Protein AF-A0A9P6G2Y2-F1 (afdb_monomer)

Mean predicted aligned error: 7.5 Å

Secondary structure (DSSP, 8-state):
---------EEEEEEEEES--HHHHHHHHHHTT-EEEEETTEEEEEEETT-HHHHHHHHHHTT-EEEEEEEE--TT--

Nearest PDB structures (foldseek):
  2f1f-assembly1_A  TM=5.961E-01  e=4.922E-02  Escherichia coli
  5ght-assembly1_A  TM=7.868E-01  e=3.165E-01  Thermococcus kodakarensis KOD1
  6nlq-assembly4_D  TM=6.546E-01  e=1.385E+00  Homo sapiens
  8avz-assembly2_B  TM=5.818E-01  e=8.287E-01  Bacillus subtilis subsp. subtilis str. 168
  3tzx-assembly1_A  TM=5.552E-01  e=4.998E+00  Mycobacterium tuberculosis

Foldseek 3Di:
DDDPPQQPWKKKKKKAADPDDLVQLCVLQVVQVWDWDDDDRIIITTHRPPCLVSSVVSSVVSVTGMDIDIDIDDPPPD

Sequence (78 aa):
MAAPRPFDGNSRCEVQGFKYSPPSVIECCLKHMGGSDFKKDTVFCKLPIGREGRFRKCVRDLGFATVVDCHYYDEDLE

Structure (mmCIF, N/CA/C/O backbone):
data_AF-A0A9P6G2Y2-F1
#
_entry.id   AF-A0A9P6G2Y2-F1
#
loop_
_atom_site.group_PDB
_atom_site.id
_atom_site.type_symbol
_atom_site.label_atom_id
_atom_site.label_alt_id
_atom_site.label_comp_id
_atom_site.label_asym_id
_atom_site.label_entity_id
_atom_site.label_seq_id
_atom_site.pdbx_PDB_ins_code
_atom_site.Cartn_x
_atom_site.Cartn_y
_atom_site.Cartn_z
_atom_site.occupancy
_atom_site.B_iso_or_equiv
_atom_site.auth_seq_id
_atom_site.auth_comp_id
_atom_site.auth_asym_id
_atom_site.auth_atom_id
_atom_site.pdbx_PDB_model_num
ATOM 1 N N . MET A 1 1 ? 12.311 -8.505 -34.045 1.00 37.22 1 MET A N 1
ATOM 2 C CA . MET A 1 1 ? 11.591 -8.918 -32.821 1.00 37.22 1 MET A CA 1
ATOM 3 C C . MET A 1 1 ? 12.044 -7.979 -31.720 1.00 37.22 1 MET A C 1
ATOM 5 O O . MET A 1 1 ? 13.206 -8.042 -31.347 1.00 37.22 1 MET A O 1
ATOM 9 N N . ALA A 1 2 ? 11.208 -7.024 -31.312 1.00 43.81 2 ALA A N 1
ATOM 10 C CA . ALA A 1 2 ? 11.553 -6.146 -30.198 1.00 43.81 2 ALA A CA 1
ATOM 11 C C . ALA A 1 2 ? 11.490 -6.981 -28.913 1.00 43.81 2 ALA A C 1
ATOM 13 O O . ALA A 1 2 ? 10.475 -7.629 -28.662 1.00 43.81 2 ALA A O 1
ATOM 14 N N . ALA A 1 3 ? 12.580 -7.023 -28.145 1.00 45.19 3 ALA A N 1
ATOM 15 C CA . ALA A 1 3 ? 12.529 -7.551 -26.788 1.00 45.19 3 ALA A CA 1
ATOM 16 C C . ALA A 1 3 ? 11.457 -6.763 -26.010 1.00 45.19 3 ALA A C 1
ATOM 18 O O . ALA A 1 3 ? 11.339 -5.555 -26.248 1.00 45.19 3 ALA A O 1
ATOM 19 N N . PRO A 1 4 ? 10.664 -7.395 -25.122 1.00 48.50 4 PRO A N 1
ATOM 20 C CA . PRO A 1 4 ? 9.805 -6.632 -24.229 1.00 48.50 4 PRO A CA 1
ATOM 21 C C . PRO A 1 4 ? 10.719 -5.660 -23.487 1.00 48.50 4 PRO A C 1
ATOM 23 O O . PRO A 1 4 ? 11.652 -6.095 -22.808 1.00 48.50 4 PRO A O 1
ATOM 26 N N . ARG A 1 5 ? 10.524 -4.352 -23.706 1.00 52.66 5 ARG A N 1
ATOM 27 C CA . ARG A 1 5 ? 11.262 -3.341 -22.953 1.00 52.66 5 ARG A CA 1
ATOM 28 C C . ARG A 1 5 ? 11.041 -3.690 -21.478 1.00 52.66 5 ARG A C 1
ATOM 30 O O . ARG A 1 5 ? 9.886 -3.934 -21.113 1.00 52.66 5 ARG A O 1
ATOM 37 N N . PRO A 1 6 ? 12.094 -3.811 -20.649 1.00 53.16 6 PRO A N 1
ATOM 38 C CA . PRO A 1 6 ? 11.864 -3.821 -19.214 1.00 53.16 6 PRO A CA 1
ATOM 39 C C . PRO A 1 6 ? 10.985 -2.602 -18.938 1.00 53.16 6 PRO A C 1
ATOM 41 O O . PRO A 1 6 ? 11.237 -1.536 -19.498 1.00 53.16 6 PRO A O 1
ATOM 44 N N . PHE A 1 7 ? 9.876 -2.791 -18.225 1.00 54.66 7 PHE A N 1
ATOM 45 C CA . PHE A 1 7 ? 9.023 -1.679 -17.834 1.00 54.66 7 PHE A CA 1
ATOM 46 C C . PHE A 1 7 ? 9.863 -0.796 -16.902 1.00 54.66 7 PHE A C 1
ATOM 48 O O . PHE A 1 7 ? 9.849 -0.988 -15.691 1.00 54.66 7 PHE A O 1
ATOM 55 N N . ASP A 1 8 ? 10.634 0.126 -17.478 1.00 59.22 8 ASP A N 1
ATOM 56 C CA . ASP A 1 8 ? 11.486 1.104 -16.789 1.00 59.22 8 ASP A CA 1
ATOM 57 C C . ASP A 1 8 ? 10.640 2.247 -16.198 1.00 59.22 8 ASP A C 1
ATOM 59 O O . ASP A 1 8 ? 11.132 3.319 -15.880 1.00 59.22 8 ASP A O 1
ATOM 63 N N . GLY A 1 9 ? 9.334 2.011 -16.058 1.00 72.50 9 GLY A N 1
ATOM 64 C CA . GLY A 1 9 ? 8.375 2.936 -15.488 1.00 72.50 9 GLY A CA 1
ATOM 65 C C . GLY A 1 9 ? 7.996 2.553 -14.063 1.00 72.50 9 GLY A C 1
ATOM 66 O O . GLY A 1 9 ? 8.066 1.395 -13.628 1.00 72.50 9 GLY A O 1
ATOM 67 N N . ASN A 1 10 ? 7.513 3.548 -13.333 1.00 82.50 10 ASN A N 1
ATOM 68 C CA . ASN A 1 10 ? 6.906 3.362 -12.029 1.00 82.50 10 ASN A CA 1
ATOM 69 C C . ASN A 1 10 ? 5.408 3.665 -12.094 1.00 82.50 10 ASN A C 1
ATOM 71 O 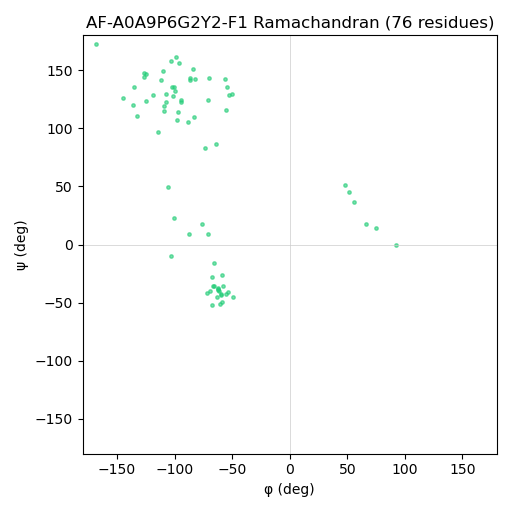O . ASN A 1 10 ? 4.964 4.623 -12.722 1.00 82.50 10 ASN A O 1
ATOM 75 N N . SER A 1 11 ? 4.627 2.879 -11.368 1.00 86.00 11 SER A N 1
ATOM 76 C CA . SER A 1 11 ? 3.262 3.222 -11.002 1.00 86.00 11 SER A CA 1
ATOM 77 C C . SER A 1 11 ? 3.269 4.038 -9.709 1.00 86.00 11 SER A C 1
ATOM 79 O O . SER A 1 11 ? 4.070 3.807 -8.801 1.00 86.00 11 SER A O 1
ATOM 81 N N . ARG A 1 12 ? 2.370 5.010 -9.600 1.00 88.88 12 ARG A N 1
ATOM 82 C CA . ARG A 1 12 ? 2.071 5.706 -8.351 1.00 88.88 12 ARG A CA 1
ATOM 83 C C . ARG A 1 12 ? 0.697 5.284 -7.882 1.00 88.88 12 ARG A C 1
ATOM 85 O O . ARG A 1 12 ? -0.303 5.572 -8.527 1.00 88.88 12 ARG A O 1
ATOM 92 N N . CYS A 1 13 ? 0.669 4.612 -6.747 1.00 88.81 13 CYS A N 1
ATOM 93 C CA . CYS A 1 13 ? -0.536 4.178 -6.086 1.00 88.81 13 CYS A CA 1
ATOM 94 C C . CYS A 1 13 ? -0.910 5.119 -4.946 1.00 88.81 13 CYS A C 1
ATOM 96 O O . CYS A 1 13 ? -0.077 5.455 -4.112 1.00 88.81 13 CYS A O 1
ATOM 98 N N . GLU A 1 14 ? -2.167 5.516 -4.893 1.00 91.75 14 GLU A N 1
ATOM 99 C CA . GLU A 1 14 ? -2.759 6.330 -3.846 1.00 91.75 14 GLU A CA 1
ATOM 100 C C . GLU A 1 14 ? -3.669 5.441 -3.006 1.00 91.75 14 GLU A C 1
ATOM 102 O O . GLU A 1 14 ? -4.588 4.797 -3.516 1.00 91.75 14 GLU A O 1
ATOM 107 N N . VAL A 1 15 ? -3.395 5.385 -1.706 1.00 90.56 15 VAL A N 1
ATOM 108 C CA . VAL A 1 15 ? -4.192 4.642 -0.737 1.00 90.56 15 VAL A CA 1
ATOM 109 C C . VAL A 1 15 ? -4.929 5.623 0.148 1.00 90.56 15 VAL A C 1
ATOM 111 O O . VAL A 1 15 ? -4.321 6.420 0.863 1.00 90.56 15 VAL A O 1
ATOM 114 N N . GLN A 1 16 ? -6.248 5.523 0.101 1.00 90.44 16 GLN A N 1
ATOM 115 C CA . GLN A 1 16 ? -7.174 6.295 0.918 1.00 90.44 16 GLN A CA 1
ATOM 116 C C . GLN A 1 16 ? -8.113 5.322 1.619 1.00 90.44 16 GLN A C 1
ATOM 118 O O . GLN A 1 16 ? -8.485 4.299 1.049 1.00 90.44 16 GLN A O 1
ATOM 123 N N . GLY A 1 17 ? -8.518 5.599 2.850 1.00 85.94 17 GLY A N 1
ATOM 124 C CA . GLY A 1 17 ? -9.409 4.700 3.574 1.00 85.94 17 GLY A CA 1
ATOM 125 C C . GLY A 1 17 ? -9.969 5.314 4.840 1.00 85.94 17 GLY A C 1
ATOM 126 O O . GLY A 1 17 ? -9.555 6.386 5.262 1.00 85.94 17 GLY A O 1
ATOM 127 N N . PHE A 1 18 ? -10.907 4.612 5.468 1.00 80.50 18 PHE A N 1
ATOM 128 C CA . PHE A 1 18 ? -11.469 5.012 6.756 1.00 80.50 18 PHE A CA 1
ATOM 129 C C . PHE A 1 18 ? -10.844 4.181 7.876 1.00 80.50 18 PHE A C 1
ATOM 131 O O . PHE A 1 18 ? -10.881 2.953 7.817 1.00 80.50 18 PHE A O 1
ATOM 138 N N . LYS A 1 19 ? -10.309 4.842 8.917 1.00 79.31 19 LYS A N 1
ATOM 139 C CA . LYS A 1 19 ? -9.681 4.179 10.082 1.00 79.31 19 LYS A CA 1
ATOM 140 C C . LYS A 1 19 ? -8.623 3.135 9.686 1.00 79.31 19 LYS A C 1
ATOM 142 O O . LYS A 1 19 ? -8.602 2.028 10.218 1.00 79.31 19 LYS A O 1
ATOM 147 N N . TYR A 1 20 ? -7.755 3.484 8.743 1.00 84.75 20 TYR A N 1
ATOM 148 C CA . TYR A 1 20 ? -6.602 2.660 8.389 1.00 84.75 20 TYR A CA 1
ATOM 149 C C . TYR A 1 20 ? -5.339 3.185 9.076 1.00 84.75 20 TYR A C 1
ATOM 151 O O . TYR A 1 20 ? -5.307 4.330 9.522 1.00 84.75 20 TYR A O 1
ATOM 159 N N . SER A 1 21 ? -4.305 2.350 9.169 1.00 88.50 21 SER A N 1
ATOM 160 C CA . SER A 1 21 ? -3.001 2.763 9.696 1.00 88.50 21 SER A CA 1
ATOM 161 C C . SER A 1 21 ? -2.049 3.091 8.542 1.00 88.50 21 SER A C 1
ATOM 163 O O . SER A 1 21 ? -1.544 2.160 7.906 1.00 88.50 21 SER A O 1
ATOM 165 N N . PRO A 1 22 ? -1.732 4.380 8.293 1.00 86.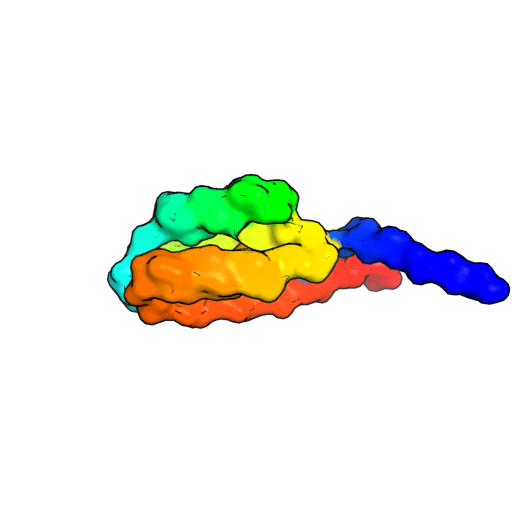44 22 PRO A N 1
ATOM 166 C CA . PRO A 1 22 ? -0.723 4.782 7.318 1.00 86.44 22 PRO A CA 1
ATOM 167 C C . PRO A 1 22 ? 0.617 4.041 7.438 1.00 86.44 22 PRO A C 1
ATOM 169 O O . PRO A 1 22 ? 1.101 3.584 6.405 1.00 86.44 22 PRO A O 1
ATOM 172 N N . PRO A 1 23 ? 1.215 3.841 8.638 1.00 89.88 23 PRO A N 1
ATOM 173 C CA . PRO A 1 23 ? 2.505 3.155 8.741 1.00 89.88 23 PRO A CA 1
ATOM 174 C C . PRO A 1 23 ? 2.454 1.715 8.219 1.00 89.88 23 PRO A C 1
ATOM 176 O O . PRO A 1 23 ? 3.352 1.301 7.495 1.00 89.88 23 PRO A O 1
ATOM 179 N N . SER A 1 24 ? 1.377 0.974 8.486 1.00 90.94 24 SER A N 1
ATOM 180 C CA . SER A 1 24 ? 1.226 -0.404 8.002 1.00 90.94 24 SER A CA 1
ATOM 181 C C . SER A 1 24 ? 1.096 -0.472 6.473 1.00 90.94 24 SER A C 1
ATOM 183 O O . SER A 1 24 ? 1.628 -1.379 5.835 1.00 90.94 24 SER A O 1
ATOM 185 N N . VAL A 1 25 ? 0.424 0.511 5.861 1.00 89.44 25 VAL A N 1
ATOM 186 C CA . VAL A 1 25 ? 0.339 0.630 4.394 1.00 89.44 25 VAL A CA 1
ATOM 187 C C . VAL A 1 25 ? 1.695 1.018 3.795 1.00 89.44 25 VAL A C 1
ATOM 189 O O . VAL A 1 25 ? 2.099 0.465 2.770 1.00 89.44 25 VAL A O 1
ATOM 192 N N . ILE A 1 26 ? 2.426 1.922 4.450 1.00 89.75 26 ILE A N 1
ATOM 193 C CA . ILE A 1 26 ? 3.788 2.314 4.070 1.00 89.75 26 ILE A CA 1
ATOM 194 C C . ILE A 1 26 ? 4.730 1.102 4.099 1.00 89.75 26 ILE A C 1
ATOM 196 O O . ILE A 1 26 ? 5.475 0.886 3.145 1.00 89.75 26 ILE A O 1
ATOM 200 N N . GLU A 1 27 ? 4.653 0.250 5.122 1.00 91.50 27 GLU A N 1
ATOM 201 C CA . GLU A 1 27 ? 5.445 -0.983 5.182 1.00 91.50 27 GLU A CA 1
ATOM 202 C C . GLU A 1 27 ? 5.157 -1.923 4.002 1.00 91.50 27 GLU A C 1
ATOM 204 O O . GLU A 1 27 ? 6.089 -2.446 3.384 1.00 91.50 27 GLU A O 1
ATOM 209 N N .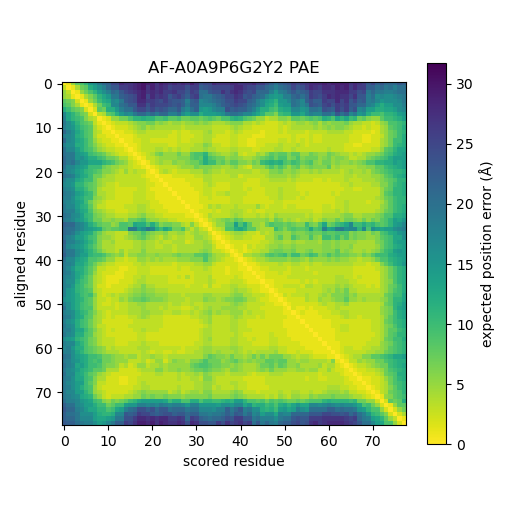 CYS A 1 28 ? 3.884 -2.090 3.620 1.00 90.12 28 CYS A N 1
ATOM 210 C CA . CYS A 1 28 ? 3.512 -2.840 2.415 1.00 90.12 28 CYS A CA 1
ATOM 211 C C . CYS A 1 28 ? 4.150 -2.262 1.144 1.00 90.12 28 CYS A C 1
ATOM 213 O O . CYS A 1 28 ? 4.528 -3.006 0.236 1.00 90.12 28 CYS A O 1
ATOM 215 N N . CYS A 1 29 ? 4.282 -0.942 1.081 1.00 88.94 29 CYS A N 1
ATOM 216 C CA . CYS A 1 29 ? 4.894 -0.233 -0.030 1.00 88.94 29 CYS A CA 1
ATOM 217 C C . CYS A 1 29 ? 6.400 -0.506 -0.134 1.00 88.94 29 CYS A C 1
ATOM 219 O O . CYS A 1 29 ? 6.898 -0.968 -1.166 1.00 88.94 29 CYS A O 1
ATOM 221 N N . LEU A 1 30 ? 7.111 -0.308 0.980 1.00 88.25 30 LEU A N 1
ATOM 222 C CA . LEU A 1 30 ? 8.555 -0.509 1.091 1.00 88.25 30 LEU A CA 1
ATOM 223 C C . LEU A 1 30 ? 8.937 -1.973 0.823 1.00 88.25 30 LEU A C 1
ATOM 225 O O . LEU A 1 30 ? 9.904 -2.254 0.114 1.00 88.25 30 LEU A O 1
ATOM 229 N N . LYS A 1 31 ? 8.119 -2.926 1.294 1.00 87.19 31 LYS A N 1
ATOM 230 C CA . LYS A 1 31 ? 8.311 -4.371 1.073 1.00 87.19 31 LYS A CA 1
ATOM 231 C C . LYS A 1 31 ? 8.343 -4.762 -0.405 1.00 87.19 31 LYS A C 1
ATOM 233 O O . LYS A 1 31 ? 8.952 -5.768 -0.774 1.00 87.19 31 LYS A O 1
ATOM 238 N N . HIS A 1 32 ? 7.699 -3.985 -1.270 1.00 83.25 32 HIS A N 1
ATOM 239 C CA . HIS A 1 32 ? 7.664 -4.239 -2.705 1.00 83.25 32 HIS A CA 1
ATOM 240 C C . HIS A 1 32 ? 8.646 -3.370 -3.499 1.00 83.25 32 HIS A C 1
ATOM 242 O O . HIS A 1 32 ? 8.512 -3.276 -4.718 1.00 83.25 32 HIS A O 1
ATOM 248 N N . MET A 1 33 ? 9.703 -2.864 -2.848 1.00 72.38 33 MET A N 1
ATOM 249 C CA . MET A 1 33 ? 10.697 -1.939 -3.417 1.00 72.38 33 MET A CA 1
ATOM 250 C C . MET A 1 33 ? 10.053 -0.672 -3.983 1.00 72.38 33 MET A C 1
ATOM 252 O O . MET A 1 33 ? 10.457 -0.184 -5.036 1.00 72.38 33 MET A O 1
ATOM 256 N N . GLY A 1 34 ? 9.008 -0.189 -3.311 1.00 75.12 34 GLY A N 1
ATOM 257 C CA . GLY A 1 34 ? 8.405 1.094 -3.619 1.00 75.12 34 GLY A CA 1
ATOM 258 C C . GLY A 1 34 ? 8.927 2.218 -2.730 1.00 75.12 34 GLY A C 1
ATOM 259 O O . GLY A 1 34 ? 9.384 1.971 -1.616 1.00 75.12 34 GLY A O 1
ATOM 260 N N . GLY A 1 35 ? 8.838 3.453 -3.221 1.00 82.62 35 GLY A N 1
ATOM 261 C CA . GLY A 1 35 ? 8.923 4.658 -2.392 1.00 82.62 35 GLY A CA 1
ATOM 262 C C . GLY A 1 35 ? 7.558 4.979 -1.787 1.00 82.62 35 GLY A C 1
ATOM 263 O O . GLY A 1 35 ? 6.534 4.651 -2.385 1.00 82.62 35 GLY A O 1
ATOM 264 N N . SER A 1 36 ? 7.525 5.614 -0.619 1.00 85.25 36 SER A N 1
ATOM 265 C CA . SER A 1 36 ? 6.276 5.955 0.065 1.00 85.25 36 SER A CA 1
ATOM 266 C C . SER A 1 36 ? 6.290 7.382 0.598 1.00 85.25 36 SER A C 1
ATOM 268 O O . SER A 1 36 ? 7.237 7.767 1.279 1.00 85.25 36 SER A O 1
ATOM 270 N N . ASP A 1 37 ? 5.196 8.102 0.388 1.00 87.88 37 ASP A N 1
ATOM 271 C CA . ASP A 1 37 ? 4.929 9.424 0.946 1.00 87.88 37 ASP A CA 1
ATOM 272 C C . ASP A 1 37 ? 3.575 9.409 1.657 1.00 87.88 37 ASP A C 1
ATOM 274 O O . ASP A 1 37 ? 2.645 8.726 1.238 1.00 87.88 37 ASP A O 1
ATOM 278 N N . PHE A 1 38 ? 3.426 10.183 2.728 1.00 87.75 38 PHE A N 1
ATOM 279 C CA . PHE A 1 38 ? 2.151 10.325 3.428 1.00 87.75 38 PHE A CA 1
ATOM 280 C C . PHE A 1 38 ? 1.762 11.793 3.518 1.00 87.75 38 PHE A C 1
ATOM 282 O O . PHE A 1 38 ? 2.510 12.616 4.046 1.00 87.75 38 PHE A O 1
ATOM 289 N N . LYS A 1 39 ? 0.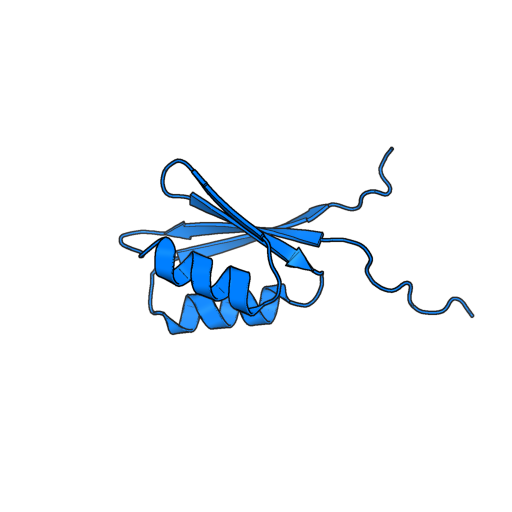578 12.135 3.007 1.00 85.94 39 LYS A N 1
ATOM 290 C CA . LYS A 1 39 ? 0.086 13.513 2.997 1.00 85.94 39 LYS A CA 1
ATOM 291 C C . LYS A 1 39 ? -1.420 13.537 3.206 1.00 85.94 39 LYS A C 1
ATOM 293 O O . LYS A 1 39 ? -2.151 12.915 2.449 1.00 85.94 39 LYS A O 1
ATOM 298 N N . LYS A 1 40 ? -1.877 14.310 4.200 1.00 83.31 40 LYS A N 1
ATOM 299 C CA . LYS A 1 40 ? -3.305 14.561 4.481 1.00 83.31 40 LYS A CA 1
ATOM 300 C C . LYS A 1 40 ? -4.159 13.279 4.499 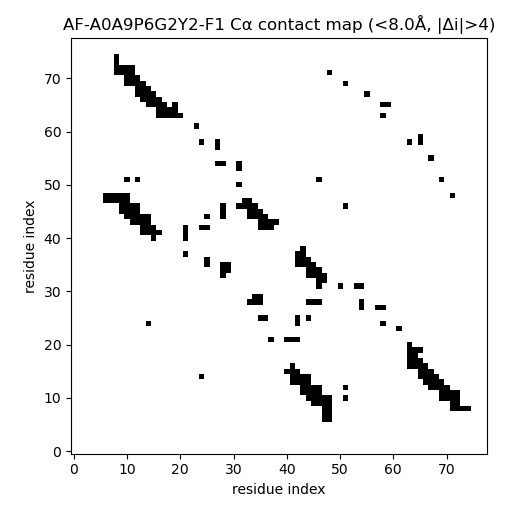1.00 83.31 40 LYS A C 1
ATOM 302 O O . LYS A 1 40 ? -5.167 13.212 3.810 1.00 83.31 40 LYS A O 1
ATOM 307 N N . ASP A 1 41 ? -3.739 12.272 5.263 1.00 83.00 41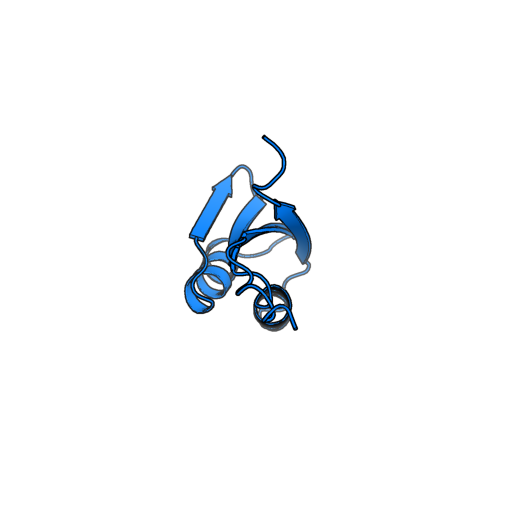 ASP A N 1
ATOM 308 C CA . ASP A 1 41 ? -4.458 10.990 5.375 1.00 83.00 41 ASP A CA 1
ATOM 309 C C . ASP A 1 41 ? -4.491 10.149 4.085 1.00 83.00 41 ASP A C 1
ATOM 311 O O . ASP A 1 41 ? -5.275 9.217 3.952 1.00 83.00 41 ASP A O 1
ATOM 315 N N . THR A 1 42 ? -3.614 10.443 3.125 1.00 88.25 42 THR A N 1
ATOM 316 C CA . THR A 1 42 ? -3.415 9.638 1.914 1.00 88.25 42 THR A CA 1
ATOM 317 C C . THR A 1 42 ? -1.979 9.133 1.870 1.00 88.25 42 THR A C 1
ATOM 319 O O . THR A 1 42 ? -1.035 9.919 2.015 1.00 88.25 42 THR A O 1
ATOM 322 N N . VAL A 1 43 ? -1.802 7.826 1.673 1.00 90.25 43 VAL A N 1
ATOM 323 C CA . VAL A 1 43 ? -0.486 7.220 1.436 1.00 90.25 43 VAL A CA 1
ATOM 324 C C . VAL A 1 43 ? -0.262 7.118 -0.066 1.00 90.25 43 VAL A C 1
ATOM 326 O O . VAL A 1 43 ? -1.034 6.488 -0.780 1.00 90.25 43 VAL A O 1
ATOM 329 N N . PHE A 1 44 ? 0.815 7.718 -0.541 1.00 90.12 44 PHE A N 1
ATOM 330 C CA . PHE A 1 44 ? 1.280 7.638 -1.913 1.00 90.12 44 PHE A CA 1
ATOM 331 C C . PHE A 1 44 ? 2.419 6.630 -1.985 1.00 90.12 44 PHE A C 1
ATOM 333 O O . PHE A 1 44 ? 3.327 6.643 -1.162 1.00 90.12 44 PHE A O 1
ATOM 340 N N . CYS A 1 45 ? 2.379 5.773 -2.990 1.00 89.69 45 CYS A N 1
ATOM 341 C CA . CYS A 1 45 ? 3.257 4.633 -3.145 1.00 89.69 45 CYS A CA 1
ATOM 342 C C . CYS A 1 45 ? 3.800 4.575 -4.562 1.00 89.69 45 CYS A C 1
ATOM 344 O O . CYS A 1 45 ? 3.057 4.279 -5.487 1.00 89.69 45 CYS A O 1
ATOM 346 N N . LYS A 1 46 ? 5.090 4.830 -4.753 1.00 89.31 46 LYS A N 1
ATOM 347 C CA . LYS A 1 46 ? 5.753 4.674 -6.050 1.00 89.31 46 LYS A CA 1
ATOM 348 C C . LYS A 1 46 ? 6.250 3.239 -6.170 1.00 89.31 46 LYS A C 1
ATOM 350 O O . LYS A 1 46 ? 7.225 2.897 -5.520 1.00 89.31 46 LYS A O 1
ATOM 355 N N . LEU A 1 47 ? 5.604 2.401 -6.968 1.00 86.94 47 LEU A N 1
ATOM 356 C CA . LEU A 1 47 ? 5.957 0.995 -7.174 1.00 86.94 47 LEU A CA 1
ATOM 357 C C . LEU A 1 47 ? 6.507 0.797 -8.591 1.00 86.94 47 LEU A C 1
ATOM 359 O O . LEU A 1 47 ? 6.136 1.529 -9.500 1.00 86.94 47 LEU A O 1
ATOM 363 N N . PRO A 1 48 ? 7.415 -0.155 -8.830 1.00 85.88 48 PRO A N 1
ATOM 364 C CA . PRO A 1 48 ? 7.751 -0.545 -10.195 1.00 85.88 48 PRO A CA 1
ATOM 365 C C . PRO A 1 48 ? 6.570 -1.302 -10.815 1.00 85.88 48 PRO A C 1
ATOM 367 O O . PRO A 1 48 ? 5.901 -2.079 -10.123 1.00 85.88 48 PRO A O 1
ATOM 370 N N . ILE A 1 49 ? 6.339 -1.085 -12.110 1.00 82.25 49 ILE A N 1
ATOM 371 C CA . ILE A 1 49 ? 5.218 -1.686 -12.844 1.00 82.25 49 ILE A CA 1
ATOM 372 C C . ILE A 1 49 ? 5.220 -3.217 -12.690 1.00 82.25 49 ILE A C 1
ATOM 374 O O . ILE A 1 49 ? 6.257 -3.880 -12.764 1.00 82.25 49 ILE A O 1
ATOM 378 N N . GLY A 1 50 ? 4.038 -3.787 -12.446 1.00 82.88 50 GLY A N 1
ATOM 379 C CA . GLY A 1 50 ? 3.841 -5.218 -12.206 1.00 82.88 50 GLY A CA 1
ATOM 380 C C . GLY A 1 50 ? 3.895 -5.620 -10.728 1.00 82.88 50 GLY A C 1
ATOM 381 O O . GLY A 1 50 ? 3.705 -6.797 -10.400 1.00 82.88 50 GLY A O 1
ATOM 382 N N . ARG A 1 51 ? 4.112 -4.672 -9.805 1.00 86.06 51 ARG A N 1
ATOM 383 C CA . ARG A 1 51 ? 4.064 -4.925 -8.351 1.00 86.06 51 ARG A CA 1
ATOM 384 C C . ARG A 1 51 ? 2.794 -4.424 -7.678 1.00 86.06 51 ARG A C 1
ATOM 386 O O . ARG A 1 51 ? 2.526 -4.839 -6.549 1.00 86.06 51 ARG A O 1
ATOM 393 N N . GLU A 1 52 ? 1.967 -3.650 -8.373 1.00 86.81 52 GLU A N 1
ATOM 394 C CA . GLU A 1 52 ? 0.693 -3.114 -7.871 1.00 86.81 52 GLU A CA 1
ATOM 395 C C . GLU A 1 52 ? -0.221 -4.219 -7.333 1.00 86.81 52 GLU A C 1
ATOM 397 O O . GLU A 1 52 ? -0.823 -4.072 -6.273 1.00 86.81 52 GLU A O 1
ATOM 402 N N . GLY A 1 53 ? -0.291 -5.367 -8.016 1.00 88.06 53 GLY A N 1
ATOM 403 C CA . GLY A 1 53 ? -1.102 -6.502 -7.567 1.00 88.06 53 GLY A CA 1
ATOM 404 C C . GLY A 1 53 ? -0.647 -7.070 -6.216 1.00 88.06 53 GLY A C 1
ATOM 405 O O . GLY A 1 53 ? -1.477 -7.435 -5.382 1.00 88.06 53 GLY A O 1
ATOM 406 N N . ARG A 1 54 ? 0.670 -7.101 -5.964 1.00 89.88 54 ARG A N 1
ATOM 407 C CA . ARG A 1 54 ? 1.232 -7.550 -4.678 1.00 89.88 54 ARG A CA 1
ATOM 408 C C . ARG A 1 54 ? 0.977 -6.522 -3.584 1.00 89.88 54 ARG A C 1
ATOM 410 O O . ARG A 1 54 ? 0.563 -6.901 -2.494 1.00 89.88 54 ARG A O 1
ATOM 417 N N . PHE A 1 55 ? 1.139 -5.243 -3.908 1.00 89.56 55 PHE A N 1
ATOM 418 C CA . PHE A 1 55 ? 0.821 -4.146 -3.003 1.00 89.56 55 PHE A CA 1
ATOM 419 C C . PHE A 1 55 ? -0.659 -4.141 -2.603 1.00 89.56 55 PHE A C 1
ATOM 421 O O . PHE A 1 55 ? -0.964 -4.188 -1.415 1.00 89.56 55 PHE A O 1
ATOM 428 N N . ARG A 1 56 ? -1.582 -4.208 -3.571 1.00 90.06 56 ARG A N 1
ATOM 429 C CA . ARG A 1 56 ? -3.031 -4.312 -3.323 1.00 90.06 56 ARG A CA 1
ATOM 430 C C . ARG A 1 56 ? -3.373 -5.504 -2.438 1.00 90.06 56 ARG A C 1
ATOM 432 O O . ARG A 1 56 ? -4.184 -5.375 -1.527 1.00 90.06 56 ARG A O 1
ATOM 439 N N . LYS A 1 57 ? -2.742 -6.658 -2.675 1.00 91.44 57 LYS A N 1
ATOM 440 C CA . LYS A 1 57 ? -2.914 -7.833 -1.815 1.00 91.44 57 LYS A CA 1
ATOM 441 C C . LYS A 1 57 ? -2.410 -7.570 -0.395 1.00 91.44 57 LYS A C 1
ATOM 443 O O . LYS A 1 57 ? -3.123 -7.908 0.537 1.00 91.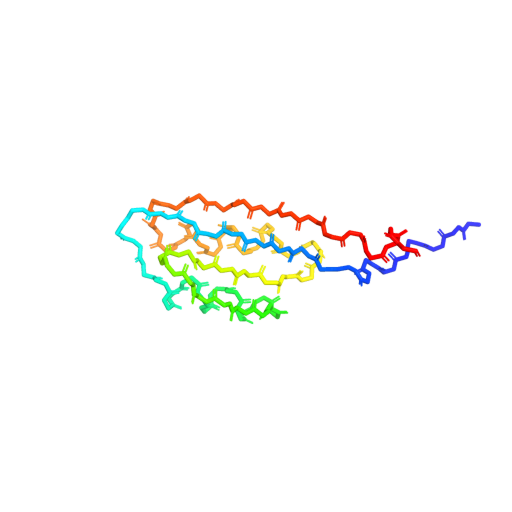44 57 LYS A O 1
ATOM 448 N N . CYS A 1 58 ? -1.231 -6.967 -0.238 1.00 91.69 58 CYS A N 1
ATOM 449 C CA . CYS A 1 58 ? -0.659 -6.636 1.067 1.00 91.69 58 CYS A CA 1
ATOM 450 C C . CYS A 1 58 ? -1.586 -5.707 1.859 1.00 91.69 58 CYS A C 1
ATOM 452 O O . CYS A 1 58 ? -1.951 -6.028 2.981 1.00 91.69 58 CYS A O 1
ATOM 454 N N . VAL A 1 59 ? -2.059 -4.621 1.239 1.00 89.75 59 VAL A N 1
ATOM 455 C CA . VAL A 1 59 ? -2.994 -3.675 1.868 1.00 89.75 59 VAL A CA 1
ATOM 456 C C . VAL A 1 59 ? -4.321 -4.350 2.234 1.00 89.75 59 VAL A C 1
ATOM 458 O O . VAL A 1 59 ? -4.857 -4.105 3.313 1.00 89.75 59 VAL A O 1
ATOM 461 N N . ARG A 1 60 ? -4.829 -5.249 1.381 1.00 89.56 60 ARG A N 1
ATOM 462 C CA . ARG A 1 60 ? -6.047 -6.024 1.666 1.00 89.56 60 ARG A CA 1
ATOM 463 C C . ARG A 1 60 ? -5.874 -6.986 2.844 1.00 89.56 60 ARG A C 1
ATOM 465 O O . ARG A 1 60 ? -6.823 -7.190 3.591 1.00 89.56 60 ARG A O 1
ATOM 472 N N . ASP A 1 61 ? -4.688 -7.569 3.004 1.00 91.12 61 ASP A N 1
ATOM 473 C CA . ASP A 1 61 ? -4.362 -8.506 4.089 1.00 91.12 61 ASP A CA 1
ATOM 474 C C . ASP A 1 61 ? -4.339 -7.819 5.464 1.00 91.12 61 ASP A C 1
ATOM 476 O O . ASP A 1 61 ? -4.687 -8.432 6.468 1.00 91.12 61 ASP A O 1
ATOM 480 N N . LEU A 1 62 ? -4.041 -6.514 5.502 1.00 88.69 62 LEU A N 1
ATOM 481 C CA . LEU A 1 62 ? -4.129 -5.701 6.721 1.00 88.69 62 LEU A CA 1
ATOM 482 C C . LEU A 1 62 ? -5.572 -5.552 7.244 1.00 88.69 62 LEU A C 1
ATOM 484 O O . LEU A 1 62 ? -5.767 -5.131 8.381 1.00 88.69 62 LEU A O 1
ATOM 488 N N . GLY A 1 63 ? -6.585 -5.860 6.425 1.00 87.00 63 GLY A N 1
ATOM 489 C CA . GLY A 1 63 ? -7.995 -5.804 6.822 1.00 87.00 63 GLY A CA 1
ATOM 490 C C . GLY A 1 63 ? -8.582 -4.391 6.915 1.00 87.00 63 GLY A C 1
ATOM 491 O O . GLY A 1 63 ? -9.665 -4.217 7.472 1.00 87.00 63 GLY A O 1
ATOM 492 N N . PHE A 1 64 ? -7.904 -3.375 6.373 1.00 87.25 64 PHE A N 1
ATOM 493 C CA . PHE A 1 64 ? -8.415 -2.004 6.362 1.00 87.25 64 PHE A CA 1
ATOM 494 C C . PHE A 1 64 ? -9.403 -1.762 5.216 1.00 87.25 64 PHE A C 1
ATOM 496 O O . PHE A 1 64 ? -9.182 -2.193 4.082 1.00 87.25 64 PHE A O 1
ATOM 503 N N . ALA A 1 65 ? -10.449 -0.977 5.484 1.00 84.06 65 ALA A N 1
ATOM 504 C CA . ALA A 1 65 ? -11.340 -0.448 4.455 1.00 84.06 65 ALA A CA 1
ATOM 505 C C . ALA A 1 65 ? -10.629 0.676 3.682 1.00 84.06 65 ALA A C 1
ATOM 507 O O . ALA A 1 65 ? -10.760 1.860 3.999 1.00 84.06 65 ALA A O 1
ATOM 508 N N . THR A 1 66 ? -9.825 0.276 2.699 1.00 87.69 66 THR A N 1
ATOM 509 C CA . THR A 1 66 ? -8.986 1.158 1.882 1.00 87.69 66 THR A CA 1
ATOM 510 C C . THR A 1 66 ? -9.272 0.960 0.398 1.00 87.69 66 THR A C 1
ATOM 512 O O . THR A 1 66 ? -9.591 -0.137 -0.060 1.00 87.69 66 THR A O 1
ATOM 515 N N . VAL A 1 67 ? -9.149 2.042 -0.358 1.00 89.62 67 VAL A N 1
ATOM 516 C CA . VAL A 1 67 ? -9.179 2.091 -1.815 1.00 89.62 67 VAL A CA 1
ATOM 517 C C . VAL A 1 67 ? -7.753 2.350 -2.281 1.00 89.62 67 VAL A C 1
ATOM 519 O O . VAL A 1 67 ? -7.095 3.258 -1.778 1.00 89.62 67 VAL A O 1
ATOM 522 N N . VAL A 1 68 ? -7.279 1.526 -3.216 1.00 90.00 68 VAL A N 1
ATOM 523 C CA . VAL A 1 68 ? -5.941 1.638 -3.808 1.00 90.00 68 VAL A CA 1
ATOM 524 C C . VAL A 1 68 ? -6.085 1.979 -5.285 1.00 90.00 68 VAL A C 1
ATOM 526 O O . VAL A 1 68 ? -6.280 1.086 -6.123 1.00 90.00 68 VAL A O 1
ATOM 529 N N . ASP A 1 69 ? -5.974 3.262 -5.595 1.00 90.38 69 ASP A N 1
ATOM 530 C CA . ASP A 1 69 ? -5.895 3.737 -6.972 1.00 90.38 69 ASP A CA 1
ATOM 531 C C . ASP A 1 69 ? -4.435 3.711 -7.433 1.00 90.38 69 ASP A C 1
ATOM 533 O O . ASP A 1 69 ? -3.553 3.936 -6.618 1.00 90.38 69 ASP A O 1
ATOM 537 N N . CYS A 1 70 ? -4.150 3.350 -8.683 1.00 88.25 70 CYS A N 1
ATOM 538 C CA . CYS A 1 70 ? -2.780 3.311 -9.197 1.00 88.25 70 CYS A CA 1
ATOM 539 C C . CYS A 1 70 ? -2.738 3.919 -10.592 1.00 88.25 70 CYS A C 1
ATOM 541 O O . CYS A 1 70 ? -3.341 3.385 -11.523 1.00 88.25 70 CYS A O 1
ATOM 543 N N . HIS A 1 71 ? -1.954 4.982 -10.730 1.00 86.56 71 HIS A N 1
ATOM 544 C CA . HIS A 1 71 ? -1.687 5.663 -11.983 1.00 86.56 71 HIS A CA 1
ATOM 545 C C . HIS A 1 71 ? -0.313 5.266 -12.516 1.00 86.56 71 HIS A C 1
ATOM 547 O O . HIS A 1 71 ? 0.668 5.208 -11.774 1.00 86.56 71 HIS A O 1
ATOM 553 N N . TYR A 1 72 ? -0.240 4.990 -13.812 1.00 82.88 72 TYR A N 1
ATOM 554 C CA . TYR A 1 72 ? 1.013 4.724 -14.508 1.00 82.88 72 TYR A CA 1
ATOM 555 C C . TYR A 1 72 ? 1.488 6.038 -15.109 1.00 82.88 72 TYR A C 1
ATOM 557 O O . TYR A 1 72 ? 0.729 6.682 -15.833 1.00 82.88 72 TYR A O 1
ATOM 565 N N . TYR A 1 73 ? 2.711 6.443 -14.785 1.00 66.38 73 TYR A N 1
ATOM 566 C CA . TYR A 1 73 ? 3.359 7.532 -15.497 1.00 66.38 73 TYR A CA 1
ATOM 567 C C . TYR A 1 73 ? 4.255 6.902 -16.552 1.00 66.38 73 TYR A C 1
ATOM 569 O O . TYR A 1 73 ? 5.194 6.180 -16.221 1.00 66.38 73 TYR A O 1
ATOM 577 N N . ASP A 1 74 ? 3.903 7.131 -17.809 1.00 57.78 74 ASP A N 1
ATOM 578 C CA . ASP A 1 74 ? 4.796 6.896 -18.932 1.00 57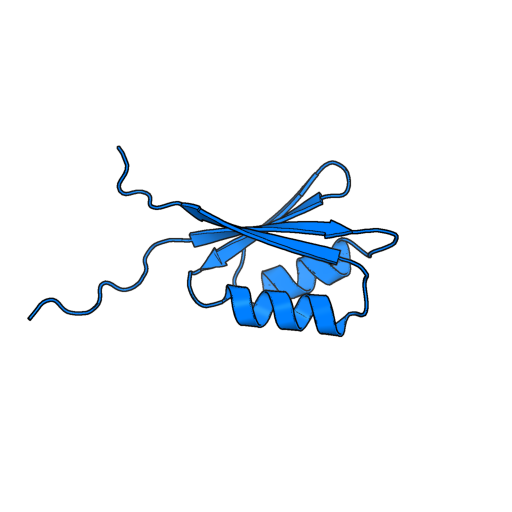.78 74 ASP A CA 1
ATOM 579 C C . ASP A 1 74 ? 5.670 8.155 -19.015 1.00 57.78 74 ASP A C 1
ATOM 581 O O 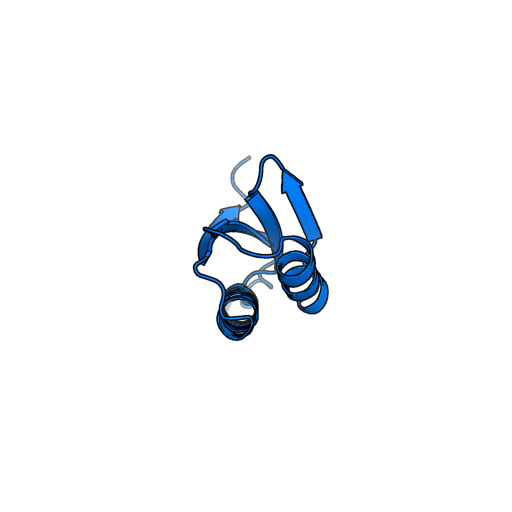. ASP A 1 74 ? 5.165 9.237 -19.311 1.00 57.78 74 ASP A O 1
ATOM 585 N N . GLU A 1 75 ? 6.955 8.051 -18.671 1.00 57.50 75 GLU A N 1
ATOM 586 C CA . GLU A 1 75 ? 7.918 9.159 -18.820 1.00 57.50 75 GLU A CA 1
ATOM 587 C C . GLU A 1 75 ? 8.260 9.435 -20.309 1.00 57.50 75 GLU A C 1
ATOM 589 O O . GLU A 1 75 ? 9.136 10.238 -20.599 1.00 57.50 75 GLU A O 1
ATOM 594 N N . ASP A 1 76 ? 7.553 8.808 -21.260 1.00 54.62 76 ASP A N 1
ATOM 595 C CA . ASP A 1 76 ? 7.670 8.990 -22.720 1.00 54.62 76 ASP A CA 1
ATOM 596 C C . ASP A 1 76 ? 6.783 10.145 -23.265 1.00 54.62 76 ASP A C 1
ATOM 598 O O . ASP A 1 76 ? 6.651 10.304 -24.479 1.00 54.62 76 ASP A O 1
ATOM 602 N N . LEU A 1 77 ? 6.158 10.963 -22.401 1.00 53.88 77 LEU A N 1
ATOM 603 C CA . LEU A 1 77 ? 5.399 12.158 -22.808 1.00 53.88 77 LEU A CA 1
ATOM 604 C C . LEU A 1 77 ? 6.131 13.477 -22.498 1.00 53.88 77 LEU A C 1
ATOM 606 O O . LEU A 1 77 ? 5.515 14.381 -21.941 1.00 53.88 77 LEU A O 1
ATOM 610 N N . GLU A 1 78 ? 7.403 13.599 -22.887 1.00 42.94 78 GLU A N 1
ATOM 611 C CA . GLU A 1 78 ? 8.075 14.884 -23.179 1.00 42.94 78 GLU A CA 1
ATOM 612 C C . GLU A 1 78 ? 9.026 14.753 -24.380 1.00 42.94 78 GLU A C 1
ATOM 614 O O . GLU A 1 78 ? 9.831 13.794 -24.414 1.00 42.94 78 GLU A O 1
#

pLDDT: mean 80.63, std 14.28, range [37.22, 91.75]

Radius of gyration: 13.39 Å; Cα contacts (8 Å, |Δi|>4): 133; chains: 1; bounding box: 24×24×43 Å

Solvent-accessible surface area (backbone atoms only — not comparable to full-atom values): 4608 Å² total; per-residue (Å²): 133,83,71,82,71,75,72,88,38,44,25,41,28,42,37,40,56,61,93,57,61,63,68,65,49,42,51,39,27,48,74,62,73,19,48,69,48,78,56,93,83,30,39,37,28,42,28,46,63,89,41,59,68,58,38,55,48,45,47,54,71,72,68,43,62,60,48,78,49,72,47,75,53,70,87,82,81,120

Organism: NCBI:txid979761